Protein AF-A0A937K967-F1 (afdb_monomer_lite)

Foldseek 3Di:
DDDDPDDDDDDDDQQRVLLVVQLCCQLLVVVVVVVCVVVVPDDPVNSVVVCVVSVVVSSVVSNVVSVVCVVVVHGRGRDDDVVRVVVD

Secondary structure (DSSP, 8-state):
-------PPPPPPHHHHHHHHHHHHHHHHHHHHHHHHH-TT--HHHHHHHHHHHHHHHHHHHHHHHHHHHHTT-----PPPHHHHTT-

Sequence (88 aa):
MATKAKKEKPVLTPEEMARKKAVKLIGYHGWLTDWKRDNPEADVEARRAAWGEAKGQRMRDARRVVKRLEKGGLQLVAAPTPEAIAAE

Structure (mmCIF, N/CA/C/O backbone):
data_AF-A0A937K967-F1
#
_entry.id   AF-A0A937K967-F1
#
loop_
_atom_site.group_PDB
_atom_site.id
_atom_site.type_symbol
_atom_site.label_atom_id
_atom_site.label_alt_id
_atom_site.label_comp_id
_atom_site.label_asym_id
_atom_site.label_entity_id
_atom_site.label_seq_id
_atom_site.pdbx_PDB_ins_code
_atom_site.Cartn_x
_atom_site.Cartn_y
_atom_site.Cartn_z
_atom_site.occupancy
_atom_site.B_iso_or_equiv
_atom_site.auth_seq_id
_atom_site.auth_comp_id
_atom_site.auth_asym_id
_atom_site.auth_atom_id
_atom_site.pdbx_PDB_model_num
ATOM 1 N N . MET A 1 1 ? 6.535 44.278 7.566 1.00 39.97 1 MET A N 1
ATOM 2 C CA . MET A 1 1 ? 6.982 42.867 7.540 1.00 39.97 1 MET A CA 1
ATOM 3 C C . MET A 1 1 ? 5.974 42.025 8.317 1.00 39.97 1 MET A C 1
ATOM 5 O O . MET A 1 1 ? 6.016 42.036 9.537 1.00 39.97 1 MET A O 1
ATOM 9 N N . ALA A 1 2 ? 5.013 41.379 7.649 1.00 43.31 2 ALA A N 1
ATOM 10 C CA . ALA A 1 2 ? 4.015 40.542 8.323 1.00 43.31 2 ALA A CA 1
ATOM 11 C C . ALA A 1 2 ? 4.574 39.125 8.526 1.00 43.31 2 ALA A C 1
ATOM 13 O O . ALA A 1 2 ? 4.821 38.399 7.560 1.00 43.31 2 ALA A O 1
ATOM 14 N N . THR A 1 3 ? 4.807 38.742 9.778 1.00 50.00 3 THR A N 1
ATOM 15 C CA . THR A 1 3 ? 5.230 37.395 10.166 1.00 50.00 3 THR A CA 1
ATOM 16 C C . THR A 1 3 ? 4.073 36.418 9.940 1.00 50.00 3 THR A C 1
ATOM 18 O O . THR A 1 3 ? 3.031 36.485 10.587 1.00 50.00 3 THR A O 1
ATOM 21 N N . LYS A 1 4 ? 4.228 35.499 8.979 1.00 55.66 4 LYS A N 1
ATOM 22 C CA . LYS A 1 4 ? 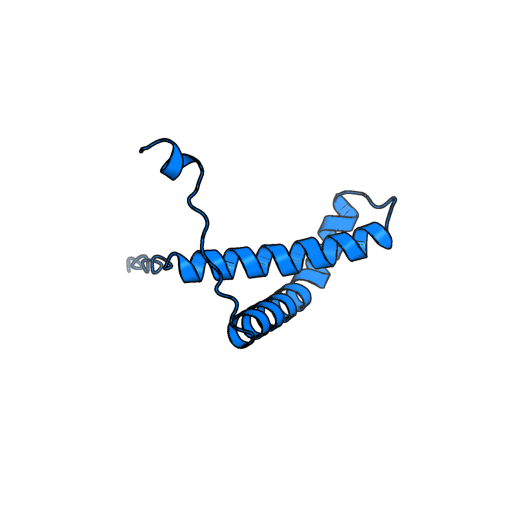3.272 34.404 8.762 1.00 55.66 4 LYS A CA 1
ATOM 23 C C . LYS A 1 4 ? 3.322 33.469 9.972 1.00 55.66 4 LYS A C 1
ATOM 25 O O . LYS A 1 4 ? 4.312 32.764 10.158 1.00 55.66 4 LYS A O 1
ATOM 30 N N . ALA A 1 5 ? 2.263 33.456 10.777 1.00 51.00 5 ALA A N 1
ATOM 31 C CA . ALA A 1 5 ? 2.084 32.479 11.844 1.00 51.00 5 ALA A CA 1
ATOM 32 C C . ALA A 1 5 ? 2.191 31.054 11.268 1.00 51.00 5 ALA A C 1
ATOM 34 O O . ALA A 1 5 ? 1.467 30.688 10.336 1.00 51.00 5 ALA A O 1
ATOM 35 N N . LYS A 1 6 ? 3.120 30.247 11.799 1.00 58.62 6 LYS A N 1
ATOM 36 C CA . LYS A 1 6 ? 3.192 28.808 11.515 1.00 58.62 6 LYS A CA 1
ATOM 37 C C . LYS A 1 6 ? 1.898 28.183 12.029 1.00 58.62 6 LYS A C 1
ATOM 39 O O . LYS A 1 6 ? 1.706 28.059 13.229 1.00 58.62 6 LYS A O 1
ATOM 44 N N . LYS A 1 7 ? 1.011 27.801 11.112 1.00 59.69 7 LYS A N 1
ATOM 45 C CA . LYS A 1 7 ? -0.181 27.008 11.422 1.00 59.69 7 LYS A CA 1
ATOM 46 C C . LYS A 1 7 ? 0.296 25.672 12.000 1.00 59.69 7 LYS A C 1
ATOM 48 O O . LYS A 1 7 ? 0.886 24.873 11.267 1.00 59.69 7 LYS A O 1
ATOM 53 N N . GLU A 1 8 ? 0.116 25.465 13.301 1.00 54.41 8 GLU A N 1
ATOM 54 C CA . GLU A 1 8 ? 0.402 24.183 13.946 1.00 54.41 8 GLU A CA 1
ATOM 55 C C . GLU A 1 8 ? -0.414 23.095 13.242 1.00 54.41 8 GLU A C 1
ATOM 57 O O . GLU A 1 8 ? -1.621 23.230 13.027 1.00 54.41 8 GLU A O 1
ATOM 62 N N . LYS A 1 9 ? 0.266 22.044 12.774 1.00 61.72 9 LYS A N 1
ATOM 63 C CA . LYS A 1 9 ? -0.419 20.905 12.162 1.00 61.72 9 LYS A CA 1
ATOM 64 C C . LYS A 1 9 ? -1.078 20.126 13.301 1.00 61.72 9 LYS A C 1
ATOM 66 O O . LYS A 1 9 ? -0.359 19.784 14.237 1.00 61.72 9 LYS A O 1
ATOM 71 N N . PRO A 1 10 ? -2.385 19.825 13.228 1.00 66.38 10 PRO A N 1
ATOM 72 C CA . PRO A 1 10 ? -3.038 19.035 14.260 1.00 66.38 10 PRO A CA 1
ATOM 73 C C . PRO A 1 10 ? -2.315 17.695 14.410 1.00 66.38 10 PRO A C 1
ATOM 75 O O . PRO A 1 10 ? -1.994 17.033 13.414 1.00 66.38 10 PRO A O 1
ATOM 78 N N . VAL A 1 11 ? -2.017 17.337 15.658 1.00 72.94 11 VAL A N 1
ATOM 79 C CA . VAL A 1 11 ? -1.465 16.029 16.006 1.00 72.94 11 VAL A CA 1
ATOM 80 C C . VAL A 1 11 ? -2.536 14.995 15.675 1.00 72.94 11 VAL A C 1
ATOM 82 O O . VAL A 1 11 ? -3.666 15.098 16.143 1.00 72.94 11 VAL A O 1
ATOM 85 N N . LEU A 1 12 ? -2.195 14.042 14.807 1.00 74.69 12 LEU A N 1
ATOM 86 C CA . LEU A 1 12 ? -3.115 12.979 14.415 1.00 74.69 12 LEU A CA 1
ATOM 87 C C . LEU A 1 12 ? -3.331 12.042 15.599 1.00 74.69 12 LEU A C 1
ATOM 89 O O . LEU A 1 12 ? -2.370 11.647 16.262 1.00 74.69 12 LEU A O 1
ATOM 93 N N . THR A 1 13 ? -4.576 11.634 15.808 1.00 81.38 13 THR A N 1
ATOM 94 C CA . THR A 1 13 ? -4.887 10.564 16.757 1.00 81.38 13 THR A CA 1
ATOM 95 C C . THR A 1 13 ? -4.197 9.255 16.334 1.00 81.38 13 THR A C 1
ATOM 97 O O . THR A 1 13 ? -3.911 9.056 15.143 1.00 81.38 13 THR A O 1
ATOM 100 N N . PRO A 1 14 ? -3.932 8.323 17.268 1.00 78.50 14 PRO A N 1
ATOM 101 C CA . PRO A 1 14 ? -3.367 7.014 16.936 1.00 78.50 14 PRO A CA 1
ATOM 102 C C . PRO A 1 14 ? -4.159 6.268 15.854 1.00 78.50 14 PRO A C 1
ATOM 104 O O . PRO A 1 14 ? -3.569 5.667 14.957 1.00 78.50 14 PRO A O 1
ATOM 107 N N . GLU A 1 15 ? -5.487 6.379 15.874 1.00 79.44 15 GLU A N 1
ATOM 108 C CA . GLU A 1 15 ? -6.373 5.778 14.874 1.00 79.44 15 GLU A CA 1
ATOM 109 C C . GLU A 1 15 ? -6.216 6.428 13.493 1.00 79.44 15 GLU A C 1
ATOM 111 O O . GLU A 1 15 ? -6.091 5.737 12.481 1.00 79.44 15 GLU A O 1
ATOM 116 N N . GLU A 1 16 ? -6.132 7.758 13.416 1.00 84.38 16 GLU A N 1
ATOM 117 C CA . GLU A 1 16 ? -5.878 8.455 12.151 1.00 84.38 16 GLU A CA 1
ATOM 118 C C . GLU A 1 16 ? -4.493 8.126 11.583 1.00 84.38 16 GLU A C 1
ATOM 120 O O . GLU A 1 16 ? -4.326 8.000 10.361 1.00 84.38 16 GLU A O 1
ATOM 125 N N . MET A 1 17 ? -3.494 7.948 12.452 1.00 86.06 17 MET A N 1
ATOM 126 C CA . MET A 1 17 ? -2.172 7.468 12.058 1.00 86.06 17 MET A CA 1
ATOM 127 C C . MET A 1 17 ? -2.233 6.035 11.522 1.00 86.06 17 MET A C 1
ATOM 129 O O . MET A 1 17 ? -1.687 5.776 10.443 1.00 86.06 17 MET A O 1
ATOM 133 N N . ALA A 1 18 ? -2.933 5.132 12.216 1.00 87.38 18 ALA A N 1
ATOM 134 C CA . ALA A 1 18 ? -3.148 3.750 11.789 1.00 87.38 18 ALA A CA 1
ATOM 135 C C . ALA A 1 18 ? -3.817 3.704 10.415 1.00 87.38 18 ALA A C 1
ATOM 137 O O . ALA A 1 18 ? -3.314 3.071 9.485 1.00 87.38 18 ALA A O 1
ATOM 138 N N . ARG A 1 19 ? -4.889 4.480 10.247 1.00 89.38 19 ARG A N 1
ATOM 139 C CA . ARG A 1 19 ? -5.636 4.605 8.998 1.00 89.38 19 ARG A CA 1
ATOM 140 C C . ARG A 1 19 ? -4.758 5.102 7.859 1.00 89.38 19 ARG A C 1
ATOM 142 O O . ARG A 1 19 ? -4.726 4.514 6.778 1.00 89.38 19 ARG A O 1
ATOM 149 N N . LYS A 1 20 ? -3.992 6.170 8.090 1.00 89.62 20 LYS A N 1
ATOM 150 C CA . LYS A 1 20 ? -3.082 6.740 7.089 1.00 89.62 20 LYS A CA 1
ATOM 151 C C . LYS A 1 20 ? -1.970 5.762 6.709 1.00 89.62 20 LYS A C 1
ATOM 153 O O . LYS A 1 20 ? -1.593 5.705 5.535 1.00 89.62 20 LYS A O 1
ATOM 158 N N . LYS A 1 21 ? -1.449 4.996 7.671 1.00 90.50 21 LYS A N 1
ATOM 159 C CA . LYS A 1 21 ? -0.450 3.946 7.438 1.00 90.50 21 LYS A CA 1
ATOM 160 C C . LYS A 1 21 ? -1.049 2.802 6.620 1.00 90.50 21 LYS A C 1
ATOM 162 O O . LYS A 1 21 ? -0.471 2.443 5.597 1.00 90.50 21 LYS A O 1
ATOM 167 N N . ALA A 1 22 ? -2.236 2.323 6.984 1.00 92.31 22 ALA A N 1
ATOM 168 C CA . ALA A 1 22 ? -2.951 1.274 6.264 1.00 92.31 22 ALA A CA 1
ATOM 169 C C . ALA A 1 22 ? -3.221 1.658 4.803 1.00 92.31 22 ALA A C 1
ATOM 171 O O . ALA A 1 22 ? -2.884 0.898 3.901 1.00 92.31 22 ALA A O 1
ATOM 172 N N . VAL A 1 23 ? -3.727 2.870 4.542 1.00 94.69 23 VAL A N 1
ATOM 173 C CA . VAL A 1 23 ? -3.964 3.361 3.170 1.00 94.69 23 VAL A CA 1
ATOM 174 C C . VAL A 1 23 ? -2.684 3.333 2.332 1.00 94.69 23 VAL A C 1
ATOM 176 O O . VAL A 1 23 ? -2.705 2.884 1.185 1.00 94.69 23 VAL A O 1
ATOM 179 N N . LYS A 1 24 ? -1.562 3.809 2.888 1.00 94.06 24 LYS A N 1
ATOM 180 C CA . LYS A 1 24 ? -0.275 3.803 2.179 1.00 94.06 24 LYS A CA 1
ATOM 181 C C . LYS A 1 24 ? 0.183 2.383 1.870 1.00 94.06 24 LYS A C 1
ATOM 183 O O . LYS A 1 24 ? 0.592 2.127 0.742 1.00 94.06 24 LYS A O 1
ATOM 188 N N . LEU A 1 25 ? 0.101 1.487 2.854 1.00 94.19 25 LEU A N 1
ATOM 189 C CA . LEU A 1 25 ? 0.540 0.103 2.710 1.00 94.19 25 LEU A CA 1
ATOM 190 C C . LEU A 1 25 ? -0.310 -0.643 1.683 1.00 94.19 25 LEU A C 1
ATOM 192 O O . LEU A 1 25 ? 0.244 -1.198 0.743 1.00 94.19 25 LEU A O 1
ATOM 196 N N . ILE A 1 26 ? -1.636 -0.580 1.803 1.00 95.00 26 ILE A N 1
ATOM 197 C CA . ILE A 1 26 ? -2.567 -1.230 0.874 1.00 95.00 26 ILE A CA 1
ATOM 198 C C . ILE A 1 26 ? -2.337 -0.720 -0.549 1.00 95.00 26 ILE A C 1
ATOM 200 O O . ILE A 1 26 ? -2.184 -1.510 -1.478 1.00 95.00 26 ILE A O 1
ATOM 204 N N . GLY A 1 27 ? -2.280 0.601 -0.732 1.00 96.25 27 GLY A N 1
ATOM 205 C CA . GLY A 1 27 ? -2.161 1.168 -2.070 1.00 96.25 27 GLY A CA 1
ATOM 206 C C . GLY A 1 27 ? -0.802 0.911 -2.719 1.00 96.25 27 GLY A C 1
ATOM 207 O O . GLY A 1 27 ? -0.761 0.633 -3.913 1.00 96.25 27 GLY A O 1
ATOM 208 N N . TYR A 1 28 ? 0.297 0.985 -1.959 1.00 97.06 28 TYR A N 1
ATOM 209 C CA . TYR A 1 28 ? 1.634 0.732 -2.497 1.00 97.06 28 TYR A CA 1
ATOM 210 C C . TYR A 1 28 ? 1.911 -0.759 -2.683 1.00 97.06 28 TYR A C 1
ATOM 212 O O . TYR A 1 28 ? 2.306 -1.155 -3.770 1.00 97.06 28 TYR A O 1
ATOM 220 N N . HIS A 1 29 ? 1.691 -1.597 -1.666 1.00 96.19 29 HIS A N 1
ATOM 221 C CA . HIS A 1 29 ? 2.028 -3.021 -1.748 1.00 96.19 29 HIS A CA 1
ATOM 222 C C . HIS A 1 29 ? 1.058 -3.816 -2.620 1.00 96.19 29 HIS A C 1
ATOM 224 O O . HIS A 1 29 ? 1.502 -4.739 -3.300 1.00 96.19 29 HIS A O 1
ATOM 230 N N . GLY A 1 30 ? -0.222 -3.432 -2.671 1.00 95.00 30 GLY A N 1
ATOM 231 C CA . GLY A 1 30 ? -1.159 -4.013 -3.633 1.00 95.00 30 GLY A CA 1
ATOM 232 C C . GLY A 1 30 ? -0.698 -3.750 -5.066 1.00 95.00 30 GLY A C 1
ATOM 233 O O . GLY A 1 30 ? -0.512 -4.683 -5.837 1.00 95.00 30 GLY A O 1
ATOM 234 N N . TRP A 1 31 ? -0.394 -2.487 -5.387 1.00 97.06 31 TRP A N 1
ATOM 235 C CA . TRP A 1 31 ? 0.150 -2.127 -6.698 1.00 97.06 31 TRP A CA 1
ATOM 236 C C . TRP A 1 31 ? 1.499 -2.791 -6.986 1.00 97.06 31 TRP A C 1
ATOM 238 O O . TRP A 1 31 ? 1.688 -3.308 -8.077 1.00 97.06 31 TRP A O 1
ATOM 248 N N . LEU A 1 32 ? 2.428 -2.794 -6.027 1.00 96.62 32 LEU A N 1
ATOM 249 C CA . LEU A 1 32 ? 3.773 -3.335 -6.217 1.00 96.62 32 LEU A CA 1
ATOM 250 C C . LEU A 1 32 ? 3.744 -4.831 -6.532 1.00 96.62 32 LEU A C 1
ATOM 252 O O . LEU A 1 32 ? 4.565 -5.294 -7.316 1.00 96.62 32 LEU A O 1
ATOM 256 N N . THR A 1 33 ? 2.830 -5.574 -5.908 1.00 95.88 33 THR A N 1
ATOM 257 C CA . THR A 1 33 ? 2.671 -7.014 -6.140 1.00 95.88 33 THR A CA 1
ATOM 258 C C . THR A 1 33 ? 2.219 -7.278 -7.571 1.00 95.88 33 THR A C 1
ATOM 260 O O . THR A 1 33 ? 2.860 -8.059 -8.269 1.00 95.88 33 THR A O 1
ATOM 263 N N . ASP A 1 34 ? 1.180 -6.572 -8.029 1.00 95.62 34 ASP A N 1
ATOM 264 C CA . ASP A 1 34 ? 0.711 -6.667 -9.414 1.00 95.62 34 ASP A CA 1
ATOM 265 C C . ASP A 1 34 ? 1.802 -6.221 -10.396 1.00 95.62 34 ASP A C 1
ATOM 267 O O . ASP A 1 34 ? 2.149 -6.940 -11.324 1.00 95.62 34 ASP A O 1
ATOM 271 N N . TRP A 1 35 ? 2.414 -5.064 -10.143 1.00 96.31 35 TRP A N 1
ATOM 272 C CA . TRP A 1 35 ? 3.404 -4.482 -11.040 1.00 96.31 35 TRP A CA 1
ATOM 273 C C . TRP A 1 35 ? 4.650 -5.359 -11.181 1.00 96.31 35 TRP A C 1
ATOM 275 O O . TRP A 1 35 ? 5.119 -5.547 -12.295 1.00 96.31 35 TRP A O 1
ATOM 285 N N . LYS A 1 36 ? 5.167 -5.943 -10.091 1.00 96.06 36 LYS A N 1
ATOM 286 C CA . LYS A 1 36 ? 6.310 -6.870 -10.157 1.00 96.06 36 LYS A CA 1
ATOM 287 C C . LYS A 1 36 ? 5.977 -8.173 -10.874 1.00 96.06 36 LYS A C 1
ATOM 289 O O . LYS A 1 36 ? 6.847 -8.714 -11.544 1.00 96.06 36 LYS A O 1
ATOM 294 N N . ARG A 1 37 ? 4.752 -8.684 -10.715 1.00 96.06 37 ARG A N 1
ATOM 295 C CA . ARG A 1 37 ? 4.294 -9.872 -11.448 1.00 96.06 37 ARG A CA 1
ATOM 296 C C . ARG A 1 37 ? 4.316 -9.614 -12.952 1.00 96.06 37 ARG A C 1
ATOM 298 O O . ARG A 1 37 ? 4.758 -10.473 -13.703 1.00 96.06 37 ARG A O 1
ATOM 305 N N . ASP A 1 38 ? 3.882 -8.427 -13.358 1.00 96.50 38 ASP A N 1
ATOM 306 C CA . ASP A 1 38 ? 3.775 -8.056 -14.769 1.00 96.50 38 ASP A CA 1
ATOM 307 C C . ASP A 1 38 ? 5.104 -7.504 -15.337 1.00 96.50 38 ASP A C 1
ATOM 309 O O . ASP A 1 38 ? 5.268 -7.410 -16.549 1.00 96.50 38 ASP A O 1
ATOM 313 N N . ASN A 1 39 ? 6.063 -7.142 -14.473 1.00 95.88 39 ASN A N 1
ATOM 314 C CA . ASN A 1 39 ? 7.356 -6.545 -14.831 1.00 95.88 39 ASN A CA 1
ATOM 315 C C . ASN A 1 39 ? 8.509 -7.190 -14.025 1.00 95.88 39 ASN A C 1
ATOM 317 O O . ASN A 1 39 ? 9.129 -6.520 -13.192 1.00 95.88 39 ASN A O 1
ATOM 321 N N . PRO A 1 40 ? 8.802 -8.488 -14.227 1.00 94.44 40 PRO A N 1
ATOM 322 C CA . PRO A 1 40 ? 9.770 -9.219 -13.405 1.00 94.44 40 PRO A CA 1
ATOM 323 C C . PRO A 1 40 ? 11.215 -8.712 -13.543 1.00 94.44 40 PRO A C 1
ATOM 325 O O . PRO A 1 40 ? 11.979 -8.795 -12.585 1.00 94.44 40 PRO A O 1
ATOM 328 N N . GLU A 1 41 ? 11.578 -8.161 -14.703 1.00 95.19 41 GLU A N 1
ATOM 329 C CA . GLU A 1 41 ? 12.935 -7.678 -15.013 1.00 95.19 41 GLU A CA 1
ATOM 330 C C . GLU A 1 41 ? 13.100 -6.162 -14.832 1.00 95.19 41 GLU A C 1
ATOM 332 O O . GLU A 1 41 ? 14.191 -5.623 -15.009 1.00 95.19 41 GLU A O 1
ATOM 337 N N . ALA A 1 42 ? 12.021 -5.450 -14.494 1.00 93.06 42 ALA A N 1
ATOM 338 C CA . ALA A 1 42 ? 12.059 -3.999 -14.425 1.00 93.06 42 ALA A CA 1
ATOM 339 C C . ALA A 1 42 ? 12.878 -3.500 -13.231 1.00 93.06 42 ALA A C 1
ATOM 341 O O . ALA A 1 42 ? 12.802 -4.012 -12.108 1.00 93.06 42 ALA A O 1
ATOM 342 N N . ASP A 1 43 ? 13.635 -2.438 -13.478 1.00 94.69 43 ASP A N 1
ATOM 343 C CA . ASP A 1 43 ? 14.532 -1.858 -12.498 1.00 94.69 43 ASP A CA 1
ATOM 344 C C . ASP A 1 43 ? 13.823 -0.902 -11.516 1.00 94.69 43 ASP A C 1
ATOM 346 O O . ASP A 1 43 ? 12.601 -0.694 -11.490 1.00 94.69 43 ASP A O 1
ATOM 350 N N . VAL A 1 44 ? 14.631 -0.314 -10.634 1.00 94.00 44 VAL A N 1
ATOM 351 C CA . VAL A 1 44 ? 14.165 0.618 -9.607 1.00 94.00 44 VAL A CA 1
ATOM 352 C C . VAL A 1 44 ? 13.625 1.916 -10.217 1.00 94.00 44 VAL A C 1
ATOM 354 O O . VAL A 1 44 ? 12.723 2.520 -9.622 1.00 94.00 44 VAL A O 1
ATOM 357 N N . GLU A 1 45 ? 14.155 2.355 -11.358 1.00 95.50 45 GLU A N 1
ATOM 358 C CA . GLU A 1 45 ? 13.767 3.602 -12.021 1.00 95.50 45 GLU A CA 1
ATOM 359 C C . GLU A 1 45 ? 12.413 3.456 -12.709 1.00 95.50 45 GLU A C 1
ATOM 361 O O . GLU A 1 45 ? 11.499 4.236 -12.420 1.00 95.50 45 GLU A O 1
ATOM 366 N N . ALA A 1 46 ? 12.232 2.388 -13.486 1.00 94.75 46 ALA A N 1
ATOM 367 C CA . ALA A 1 46 ? 10.968 2.004 -14.098 1.00 94.75 46 ALA A CA 1
ATOM 368 C C . ALA A 1 46 ? 9.864 1.876 -13.043 1.00 94.75 46 ALA A C 1
ATOM 370 O O . ALA A 1 46 ? 8.771 2.427 -13.198 1.00 94.75 46 ALA A O 1
ATOM 371 N N . ARG A 1 47 ? 10.170 1.250 -11.897 1.00 96.44 47 ARG A N 1
ATOM 372 C CA . ARG A 1 47 ? 9.232 1.170 -10.769 1.00 96.44 47 ARG A CA 1
ATOM 373 C C . ARG A 1 47 ? 8.834 2.548 -10.249 1.00 96.44 47 ARG A C 1
ATOM 375 O O . ARG A 1 47 ? 7.669 2.775 -9.927 1.00 96.44 47 ARG A O 1
ATOM 382 N N . ARG A 1 48 ? 9.793 3.463 -10.079 1.00 95.19 48 ARG A N 1
ATOM 383 C CA . ARG A 1 48 ? 9.524 4.809 -9.546 1.00 95.19 48 ARG A CA 1
ATOM 384 C C . ARG A 1 48 ? 8.672 5.627 -10.512 1.00 95.19 48 ARG A C 1
ATOM 38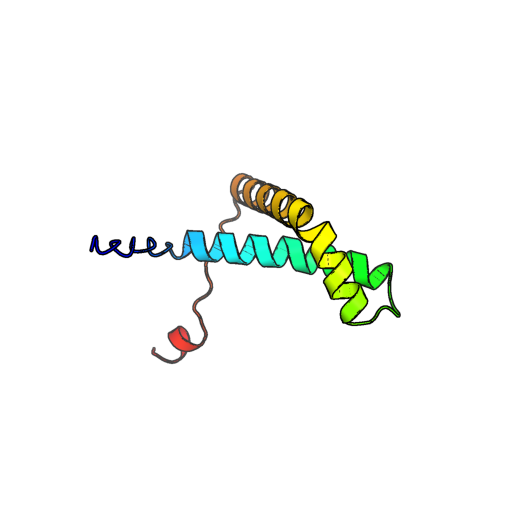6 O O . ARG A 1 48 ? 7.729 6.270 -10.049 1.00 95.19 48 ARG A O 1
ATOM 39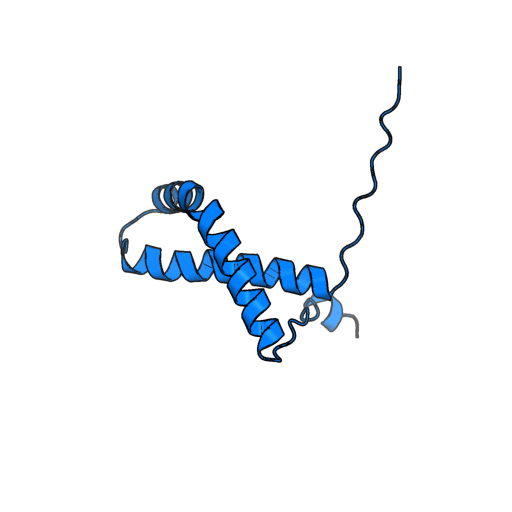3 N N . ALA A 1 49 ? 8.972 5.565 -11.807 1.00 95.81 49 ALA A N 1
ATOM 394 C CA . ALA A 1 49 ? 8.194 6.221 -12.852 1.00 95.81 49 ALA A CA 1
ATOM 395 C C . ALA A 1 49 ? 6.754 5.686 -12.882 1.00 95.81 49 ALA A C 1
ATOM 397 O O . ALA A 1 49 ? 5.809 6.449 -12.673 1.00 95.81 49 ALA A O 1
ATOM 398 N N . ALA A 1 50 ? 6.591 4.362 -12.977 1.00 96.38 50 ALA A N 1
ATOM 399 C CA . ALA A 1 50 ? 5.282 3.712 -12.998 1.00 96.38 50 ALA A CA 1
ATOM 400 C C . ALA A 1 50 ? 4.466 3.983 -11.721 1.00 96.38 50 ALA A C 1
ATOM 402 O O . ALA A 1 50 ? 3.250 4.190 -11.769 1.00 96.38 50 ALA A O 1
ATOM 403 N N . TRP A 1 51 ? 5.124 4.035 -10.556 1.00 97.12 51 TRP A N 1
ATOM 404 C CA . TRP A 1 51 ? 4.445 4.424 -9.324 1.00 97.12 51 TRP A CA 1
ATOM 405 C C . TRP A 1 51 ? 3.967 5.873 -9.364 1.00 97.12 51 TRP A C 1
ATOM 407 O O . TRP A 1 51 ? 2.873 6.155 -8.883 1.00 97.12 51 TRP A O 1
ATOM 417 N N . GLY A 1 52 ? 4.762 6.793 -9.917 1.00 96.19 52 GLY A N 1
ATOM 418 C CA . GLY A 1 52 ? 4.396 8.203 -10.057 1.00 96.19 52 GLY A CA 1
ATOM 419 C C . GLY A 1 52 ? 3.043 8.384 -10.744 1.00 96.19 52 GLY A C 1
ATOM 420 O O . GLY A 1 52 ? 2.194 9.124 -10.243 1.00 96.19 52 GLY A O 1
ATOM 421 N N . GLU A 1 53 ? 2.814 7.623 -11.811 1.00 96.00 53 GLU A N 1
ATOM 422 C CA . GLU A 1 53 ? 1.570 7.623 -12.582 1.00 96.00 53 GLU A CA 1
ATOM 423 C C . GLU A 1 53 ? 0.424 6.922 -11.835 1.00 96.00 53 GLU A C 1
ATOM 425 O O . GLU A 1 53 ? -0.680 7.457 -11.698 1.00 96.00 53 GLU A O 1
ATOM 430 N N . ALA A 1 54 ? 0.682 5.739 -11.268 1.00 95.56 54 ALA A N 1
ATOM 431 C CA . ALA A 1 54 ? -0.354 4.926 -10.632 1.00 95.56 54 ALA A CA 1
ATOM 432 C C . ALA A 1 54 ? -0.795 5.444 -9.248 1.00 95.56 54 ALA A C 1
ATOM 434 O O . ALA A 1 54 ? -1.928 5.197 -8.810 1.00 95.56 54 ALA A O 1
ATOM 435 N N . LYS A 1 55 ? 0.078 6.165 -8.531 1.00 95.38 55 LYS A N 1
ATOM 436 C CA . LYS A 1 55 ? -0.093 6.538 -7.116 1.00 95.38 55 LYS A CA 1
ATOM 437 C C . LYS A 1 55 ? -1.418 7.234 -6.838 1.00 95.38 55 LYS A C 1
ATOM 439 O O . LYS A 1 55 ? -2.079 6.914 -5.850 1.00 95.38 55 LYS A O 1
ATOM 444 N N . GLY A 1 56 ? -1.820 8.187 -7.678 1.00 94.81 56 GLY A N 1
ATOM 445 C CA . GLY A 1 56 ? -3.037 8.973 -7.461 1.00 94.81 56 GLY A CA 1
ATOM 446 C C . GLY A 1 56 ? -4.300 8.109 -7.417 1.00 94.81 56 GLY A C 1
ATOM 447 O O . GLY A 1 56 ? -5.145 8.275 -6.532 1.00 94.81 56 GLY A O 1
ATOM 448 N N . GLN A 1 57 ? -4.420 7.156 -8.342 1.00 95.69 57 GLN A N 1
ATOM 449 C CA . GLN A 1 57 ? -5.544 6.223 -8.388 1.00 95.69 57 GLN A CA 1
ATOM 450 C C . GLN A 1 57 ? -5.442 5.178 -7.270 1.00 95.69 57 GLN A C 1
ATOM 452 O O . GLN A 1 57 ? -6.376 5.028 -6.483 1.00 95.69 57 GLN A O 1
ATOM 457 N N . ARG A 1 58 ? -4.271 4.554 -7.095 1.00 96.94 58 ARG A N 1
ATOM 458 C CA . ARG A 1 58 ? -4.064 3.503 -6.083 1.00 96.94 58 ARG A CA 1
ATOM 459 C C . ARG A 1 58 ? -4.298 3.995 -4.653 1.00 96.94 58 ARG A C 1
ATOM 461 O O . ARG A 1 58 ? -4.880 3.282 -3.842 1.00 96.94 58 ARG A O 1
ATOM 468 N N . MET A 1 59 ? -3.942 5.244 -4.344 1.00 96.88 59 MET A N 1
ATOM 469 C CA . MET A 1 59 ? -4.241 5.860 -3.043 1.00 96.88 59 MET A CA 1
ATOM 470 C C . MET A 1 59 ? -5.733 6.177 -2.840 1.00 96.88 59 MET A C 1
ATOM 472 O O . MET A 1 59 ? -6.198 6.243 -1.699 1.00 96.88 59 MET A O 1
ATOM 476 N N . ARG A 1 60 ? -6.499 6.433 -3.909 1.00 96.44 60 ARG A N 1
ATOM 477 C CA . ARG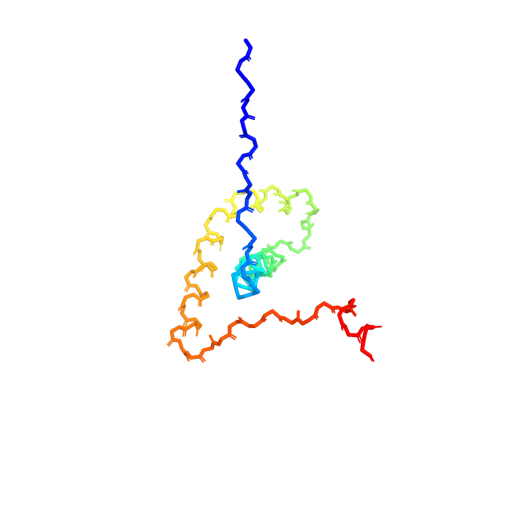 A 1 60 ? -7.961 6.606 -3.822 1.00 96.44 60 ARG A CA 1
ATOM 478 C C . ARG A 1 60 ? -8.644 5.267 -3.574 1.00 96.44 60 ARG A C 1
ATOM 480 O O . ARG A 1 60 ? -9.503 5.183 -2.697 1.00 96.44 60 ARG A O 1
ATOM 487 N N . ASP A 1 61 ? -8.209 4.224 -4.266 1.00 96.19 61 ASP A N 1
ATOM 488 C CA . ASP A 1 61 ? -8.767 2.885 -4.095 1.00 96.19 61 ASP A CA 1
ATOM 489 C C . ASP A 1 61 ? -8.426 2.299 -2.724 1.00 96.19 61 ASP A C 1
ATOM 491 O O . ASP A 1 61 ? -9.317 1.805 -2.037 1.00 96.19 61 ASP A O 1
ATOM 495 N N . ALA A 1 62 ? -7.199 2.492 -2.234 1.00 96.31 62 ALA A N 1
ATOM 496 C CA . ALA A 1 62 ? -6.819 2.084 -0.882 1.00 96.31 62 ALA A CA 1
ATOM 497 C C . ALA A 1 62 ? -7.689 2.733 0.211 1.00 96.31 62 ALA A C 1
ATOM 499 O O . ALA A 1 62 ? -8.064 2.073 1.177 1.00 96.31 62 ALA A O 1
ATOM 500 N N . ARG A 1 63 ? -8.087 4.005 0.051 1.00 96.44 63 ARG A N 1
ATOM 501 C CA . ARG A 1 63 ? -9.033 4.660 0.976 1.00 96.44 63 ARG A CA 1
ATOM 502 C C . ARG A 1 63 ? -10.412 4.009 0.962 1.00 96.44 63 ARG A C 1
ATOM 504 O O . ARG A 1 63 ? -11.032 3.875 2.014 1.00 96.44 63 ARG A O 1
ATOM 511 N N . ARG A 1 64 ? -10.894 3.595 -0.212 1.00 96.75 64 ARG A N 1
ATOM 512 C CA . ARG A 1 64 ? -12.170 2.874 -0.340 1.00 96.75 64 ARG A CA 1
ATOM 513 C C . ARG A 1 64 ? -12.091 1.497 0.311 1.00 96.75 64 ARG A C 1
ATOM 515 O O . ARG A 1 64 ? -13.044 1.112 0.979 1.00 96.75 64 ARG A O 1
ATOM 522 N N . VAL A 1 65 ? -10.969 0.794 0.151 1.00 95.62 65 VAL A N 1
ATOM 523 C CA . VAL A 1 65 ? -10.721 -0.497 0.811 1.00 95.62 65 VAL A CA 1
ATOM 524 C C . VAL A 1 65 ? -10.766 -0.331 2.323 1.00 95.62 65 VAL A C 1
ATOM 526 O O . VAL A 1 65 ? -11.563 -0.999 2.966 1.00 95.62 65 VAL A O 1
ATOM 529 N N . VAL A 1 66 ? -10.013 0.619 2.882 1.00 94.31 66 VAL A N 1
ATOM 530 C CA . VAL A 1 66 ? -10.028 0.890 4.328 1.00 94.31 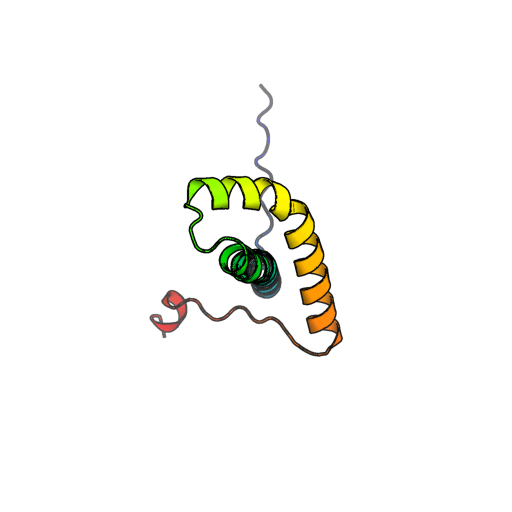66 VAL A CA 1
ATOM 531 C C . VAL A 1 66 ? -11.439 1.193 4.832 1.00 94.31 66 VAL A C 1
ATOM 533 O O . VAL A 1 66 ? -11.886 0.568 5.785 1.00 94.31 66 VAL A O 1
ATOM 536 N N . LYS A 1 67 ? -12.193 2.053 4.136 1.00 94.62 67 LYS A N 1
ATOM 537 C CA . LYS A 1 67 ? -13.590 2.342 4.496 1.00 94.62 67 LYS A CA 1
ATOM 538 C C . LYS A 1 67 ? -14.482 1.091 4.470 1.00 94.62 67 LYS A C 1
ATOM 540 O O . LYS A 1 67 ? -15.417 0.985 5.258 1.00 94.62 67 LYS A O 1
ATOM 545 N N . ARG A 1 68 ? -14.239 0.154 3.546 1.00 95.69 68 ARG A N 1
ATOM 546 C CA . ARG A 1 68 ? -14.974 -1.120 3.480 1.00 95.69 68 ARG A CA 1
ATOM 547 C C . ARG A 1 68 ? -14.589 -2.065 4.615 1.00 95.69 68 ARG A C 1
ATOM 549 O O . ARG A 1 68 ? -15.483 -2.713 5.140 1.00 95.69 68 ARG A O 1
ATOM 556 N N . LEU A 1 69 ? -13.314 -2.110 5.003 1.00 94.00 69 LEU A N 1
ATOM 557 C CA . LEU A 1 69 ? -12.854 -2.885 6.159 1.00 94.00 69 LEU A CA 1
ATOM 558 C C . LEU A 1 69 ? -13.500 -2.356 7.447 1.00 94.00 69 LEU A C 1
ATOM 560 O O . LEU A 1 69 ? -14.107 -3.131 8.176 1.00 94.00 69 LEU A O 1
ATOM 564 N N . GLU A 1 70 ? -13.484 -1.033 7.641 1.00 93.00 70 GLU A N 1
ATOM 565 C CA . GLU A 1 70 ? -14.161 -0.353 8.757 1.00 93.00 70 GLU A CA 1
ATOM 566 C C . GLU A 1 70 ? -15.663 -0.695 8.786 1.00 93.00 70 GLU A C 1
ATOM 568 O O . GLU A 1 70 ? -16.200 -1.094 9.817 1.00 93.00 70 GLU A O 1
ATOM 573 N N . LYS A 1 71 ? -16.349 -0.630 7.634 1.00 94.94 71 LYS A N 1
ATOM 574 C CA . LYS A 1 71 ? -17.769 -1.014 7.523 1.00 94.94 71 LYS A CA 1
ATOM 575 C C . LYS A 1 71 ? -18.013 -2.508 7.786 1.00 94.94 71 LYS A C 1
ATOM 577 O O . LYS A 1 71 ? -19.094 -2.872 8.232 1.00 94.94 71 LYS A O 1
ATOM 582 N N . GLY A 1 72 ? -17.039 -3.361 7.483 1.00 94.62 72 GLY A N 1
ATOM 583 C CA . GLY A 1 72 ? -17.087 -4.802 7.727 1.00 94.62 72 GLY A CA 1
ATOM 584 C C . GLY A 1 72 ? -16.824 -5.199 9.181 1.00 94.62 72 GLY A C 1
ATOM 585 O O . GLY A 1 72 ? -16.765 -6.390 9.460 1.00 94.62 72 GLY A O 1
ATOM 586 N N . GLY A 1 73 ? -16.649 -4.234 10.090 1.00 90.50 73 GLY A N 1
ATOM 587 C CA . GLY A 1 73 ? -16.387 -4.490 11.507 1.00 90.50 73 GLY A CA 1
ATOM 588 C C . GLY A 1 73 ? -14.907 -4.659 11.856 1.00 90.50 73 GLY A C 1
ATOM 589 O O . GLY A 1 73 ? -14.596 -5.035 12.981 1.00 90.50 73 GLY A O 1
ATOM 590 N N . LEU A 1 74 ? -13.983 -4.379 10.927 1.00 91.81 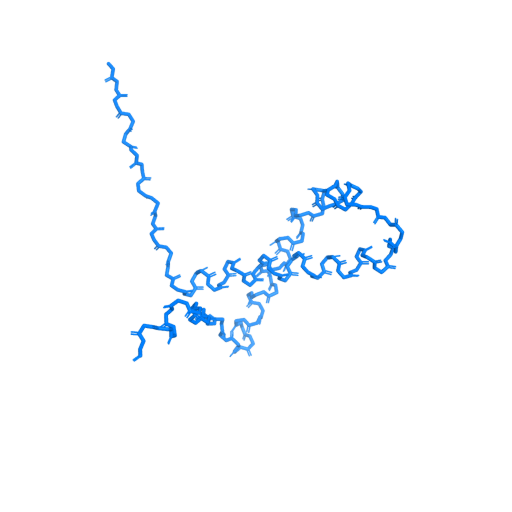74 LEU A N 1
ATOM 591 C CA . LEU A 1 74 ? -12.547 -4.392 11.211 1.00 91.81 74 LEU A CA 1
ATOM 592 C C . LEU A 1 74 ? -12.084 -3.012 11.681 1.00 91.81 74 LEU A C 1
ATOM 594 O O . LEU A 1 74 ? -12.243 -2.020 10.969 1.00 91.81 74 LEU A O 1
ATOM 598 N N . GLN A 1 75 ? -11.445 -2.959 12.847 1.00 86.31 75 GLN A N 1
ATOM 599 C CA . GLN A 1 75 ? -10.835 -1.739 13.370 1.00 86.31 75 GLN A CA 1
ATOM 600 C C . GLN A 1 75 ? -9.337 -1.710 13.057 1.00 86.31 75 GLN A C 1
ATOM 602 O O . GLN A 1 75 ? -8.614 -2.682 13.272 1.00 86.31 75 GLN A O 1
ATOM 607 N N . LEU A 1 76 ? -8.858 -0.574 12.548 1.00 84.81 76 LEU A N 1
ATOM 608 C CA . LEU A 1 76 ? -7.433 -0.343 12.337 1.00 84.81 76 LEU A CA 1
ATOM 609 C C . LEU A 1 76 ? -6.820 0.244 13.604 1.00 84.81 76 LEU A C 1
ATOM 611 O O . LEU A 1 76 ? -7.050 1.406 13.928 1.00 84.81 76 LEU A O 1
ATOM 615 N N . VAL A 1 77 ? -5.997 -0.551 14.280 1.00 82.62 77 VAL A N 1
ATOM 616 C CA . VAL A 1 77 ? -5.272 -0.130 15.480 1.00 82.62 77 VAL A CA 1
ATOM 617 C C . VAL A 1 77 ? -3.816 0.148 15.111 1.00 82.62 77 VAL A C 1
ATOM 619 O O . VAL A 1 77 ? -3.192 -0.607 14.359 1.00 82.62 77 VAL A O 1
ATOM 622 N N . ALA A 1 78 ? -3.261 1.254 15.607 1.00 71.81 78 ALA A N 1
ATOM 623 C CA . ALA A 1 78 ? -1.827 1.489 15.505 1.00 71.81 78 ALA A CA 1
ATOM 624 C C . ALA A 1 78 ? -1.127 0.517 16.456 1.00 71.81 78 ALA A C 1
ATOM 626 O O . ALA A 1 78 ? -1.300 0.618 17.666 1.00 71.81 78 ALA A O 1
ATOM 627 N N . ALA A 1 79 ? -0.342 -0.417 15.916 1.00 69.44 79 ALA A N 1
ATOM 628 C CA . ALA A 1 79 ? 0.535 -1.218 16.759 1.00 69.44 79 ALA A CA 1
ATOM 629 C C . ALA A 1 79 ? 1.515 -0.287 17.499 1.00 69.44 79 ALA A C 1
ATOM 631 O O . ALA A 1 79 ? 2.016 0.658 16.867 1.00 69.44 79 ALA A O 1
ATOM 632 N N . PRO A 1 80 ? 1.800 -0.544 18.789 1.00 61.44 80 PRO A N 1
ATOM 633 C CA . PRO A 1 80 ? 2.843 0.177 19.501 1.00 61.44 80 PRO A CA 1
ATOM 634 C C . PRO A 1 80 ? 4.150 0.049 18.715 1.00 61.44 80 PRO A C 1
ATOM 636 O O . PRO A 1 80 ? 4.483 -1.015 18.184 1.00 61.44 80 PRO A O 1
ATOM 639 N N . THR A 1 81 ? 4.859 1.162 18.553 1.00 60.41 81 THR A N 1
ATOM 640 C CA . THR A 1 81 ? 6.196 1.128 17.962 1.00 60.41 81 THR A CA 1
ATOM 641 C C . THR A 1 81 ? 7.125 0.332 18.886 1.00 60.41 81 THR A C 1
ATOM 643 O O . THR A 1 81 ? 6.905 0.327 20.095 1.00 60.41 81 THR A O 1
ATOM 646 N N . PRO A 1 82 ? 8.175 -0.330 18.363 1.00 58.06 82 PRO A N 1
ATOM 647 C CA . PRO A 1 82 ? 9.132 -1.074 19.191 1.00 58.06 82 PRO A CA 1
ATOM 648 C C . PRO A 1 82 ? 9.719 -0.237 20.341 1.00 58.06 82 PRO A C 1
ATOM 650 O O . PRO A 1 82 ? 9.980 -0.757 21.418 1.00 58.06 82 PRO A O 1
ATOM 653 N N . GLU A 1 83 ? 9.849 1.074 20.131 1.00 53.94 83 GLU A N 1
ATOM 654 C CA . GLU A 1 83 ? 10.286 2.060 21.129 1.00 53.94 83 GLU A CA 1
ATOM 655 C C . GLU A 1 83 ? 9.350 2.156 22.347 1.00 53.94 83 GLU A C 1
ATOM 657 O O . GLU A 1 83 ? 9.817 2.427 23.445 1.00 53.94 83 GLU A O 1
ATOM 662 N N . ALA A 1 84 ? 8.048 1.907 22.176 1.00 49.50 84 ALA A N 1
ATOM 663 C CA . ALA A 1 84 ? 7.068 1.905 23.263 1.00 49.50 84 ALA A CA 1
ATOM 664 C C . ALA A 1 84 ? 7.029 0.571 24.031 1.00 49.50 84 ALA A C 1
ATOM 666 O O . ALA A 1 84 ? 6.586 0.548 25.169 1.00 49.50 84 ALA A O 1
ATOM 667 N N . ILE A 1 85 ? 7.499 -0.523 23.420 1.00 52.03 85 ILE A N 1
ATOM 668 C CA . ILE A 1 85 ? 7.589 -1.854 24.048 1.00 52.03 85 ILE A CA 1
ATOM 669 C C . ILE A 1 85 ? 8.868 -1.967 24.893 1.00 52.03 85 ILE A C 1
ATOM 671 O O . ILE A 1 85 ? 8.899 -2.688 25.877 1.00 52.03 85 ILE A O 1
ATOM 675 N N . ALA A 1 86 ? 9.929 -1.245 24.521 1.00 53.03 86 ALA A N 1
ATOM 676 C CA . ALA A 1 86 ? 11.200 -1.234 25.248 1.00 53.03 86 ALA A CA 1
ATOM 677 C C . ALA A 1 86 ? 11.229 -0.279 26.462 1.00 53.03 86 ALA A C 1
ATOM 679 O O . ALA A 1 86 ? 12.256 -0.190 27.132 1.00 53.03 86 ALA A O 1
ATOM 680 N N . ALA A 1 87 ? 10.148 0.469 26.704 1.00 50.28 87 ALA A N 1
ATOM 681 C CA . ALA A 1 87 ? 10.026 1.445 27.790 1.00 50.28 87 ALA A CA 1
ATOM 682 C C . ALA A 1 87 ? 9.121 0.969 28.946 1.00 50.28 87 ALA A C 1
ATOM 684 O O . ALA A 1 87 ? 8.856 1.752 29.859 1.00 50.28 87 ALA A O 1
ATOM 685 N N . GLU A 1 88 ? 8.650 -0.281 28.889 1.00 43.94 88 GLU A N 1
ATOM 686 C CA . GLU A 1 88 ? 7.880 -0.972 29.934 1.00 43.94 88 GLU A CA 1
ATOM 687 C C . GLU A 1 88 ? 8.754 -2.046 30.599 1.00 43.94 88 GLU A C 1
ATOM 689 O O . GLU A 1 88 ? 8.710 -2.146 31.846 1.00 43.94 88 GLU A O 1
#

pLDDT: mean 83.92, std 17.11, range [39.97, 97.12]

Radius of gyration: 17.82 Å; chains: 1; bounding box: 32×53×45 Å